Protein AF-A0A3N2BC49-F1 (afdb_monomer)

Organism: NCBI:txid56055

Mean predicted aligned error: 15.43 Å

Structure (mmCIF, N/CA/C/O backbone):
data_AF-A0A3N2BC49-F1
#
_entry.id   AF-A0A3N2BC49-F1
#
loop_
_atom_site.group_PDB
_atom_site.id
_atom_site.type_symbol
_atom_site.label_atom_id
_atom_site.label_alt_id
_atom_site.label_comp_id
_atom_site.label_asym_id
_atom_site.label_entity_id
_atom_site.label_seq_id
_atom_site.pdbx_PDB_ins_code
_atom_site.Cartn_x
_atom_site.Cartn_y
_atom_site.Cartn_z
_atom_site.occupancy
_atom_site.B_iso_or_equiv
_atom_site.auth_seq_id
_atom_site.auth_comp_id
_atom_site.auth_asym_id
_atom_site.auth_atom_id
_atom_site.pdbx_PDB_model_num
ATOM 1 N N . MET A 1 1 ? -17.628 -4.930 59.010 1.00 56.38 1 MET A N 1
ATOM 2 C CA . MET A 1 1 ? -17.457 -5.686 57.758 1.00 56.38 1 MET A CA 1
ATOM 3 C C . MET A 1 1 ? -18.535 -6.753 57.698 1.00 56.38 1 MET A C 1
ATOM 5 O O . MET A 1 1 ? -18.482 -7.716 58.456 1.00 56.38 1 MET A O 1
ATOM 9 N N . ASN A 1 2 ? -19.567 -6.487 56.911 1.00 76.00 2 ASN A N 1
ATOM 10 C CA . ASN A 1 2 ? -20.791 -7.270 56.778 1.00 76.00 2 ASN A CA 1
ATOM 11 C C . ASN A 1 2 ? -20.613 -8.330 55.675 1.00 76.00 2 ASN A C 1
ATOM 13 O O . ASN A 1 2 ? -19.857 -8.115 54.731 1.00 76.00 2 ASN A O 1
ATOM 17 N N . ASP A 1 3 ? -21.304 -9.464 55.755 1.00 75.19 3 ASP A N 1
ATOM 18 C CA . ASP A 1 3 ? -21.131 -10.566 54.793 1.00 75.19 3 ASP A CA 1
ATOM 19 C C . ASP A 1 3 ? -21.511 -10.159 53.364 1.00 75.19 3 ASP A C 1
ATOM 21 O O . ASP A 1 3 ? -20.838 -10.534 52.408 1.00 75.19 3 ASP A O 1
ATOM 25 N N . LYS A 1 4 ? -22.465 -9.230 53.234 1.00 75.94 4 LYS A N 1
ATOM 26 C CA . LYS A 1 4 ? -22.815 -8.596 51.955 1.00 75.94 4 LYS A CA 1
ATOM 27 C C . LYS A 1 4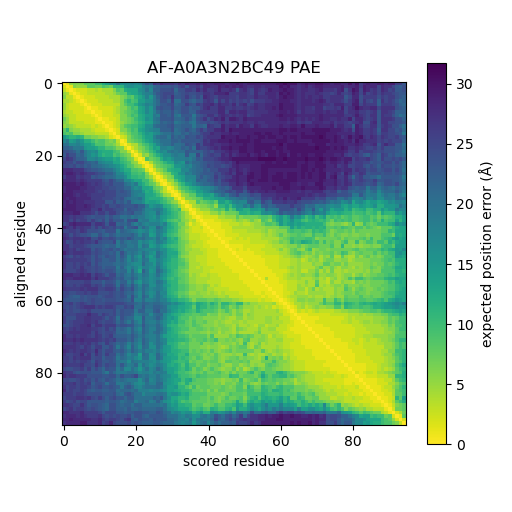 ? -21.644 -7.853 51.299 1.00 75.94 4 LYS A C 1
ATOM 29 O O . LYS A 1 4 ? -21.555 -7.810 50.076 1.00 75.94 4 LYS A O 1
ATOM 34 N N . GLU A 1 5 ? -20.754 -7.258 52.095 1.00 74.19 5 GLU A N 1
ATOM 35 C CA . GLU A 1 5 ? -19.577 -6.544 51.580 1.00 74.19 5 GLU A CA 1
ATOM 36 C C . GLU A 1 5 ? -18.525 -7.526 51.057 1.00 74.19 5 GLU A C 1
ATOM 38 O O . GLU A 1 5 ? -17.893 -7.258 50.038 1.00 74.19 5 GLU A O 1
ATOM 43 N N . ARG A 1 6 ? -18.376 -8.690 51.705 1.00 73.81 6 ARG A N 1
ATOM 44 C CA . ARG A 1 6 ? -17.442 -9.742 51.272 1.00 73.81 6 ARG A CA 1
ATOM 45 C C . ARG A 1 6 ? -17.860 -10.367 49.946 1.00 73.81 6 ARG A C 1
ATOM 47 O O . ARG A 1 6 ? -17.007 -10.642 49.103 1.00 73.81 6 ARG A O 1
ATOM 54 N N . ASP A 1 7 ? -19.160 -10.566 49.754 1.00 76.56 7 ASP A N 1
ATOM 55 C CA . ASP A 1 7 ? -19.696 -11.117 48.510 1.00 76.56 7 ASP A CA 1
ATOM 56 C C . ASP A 1 7 ? -19.546 -10.129 47.347 1.00 76.56 7 ASP A C 1
ATOM 58 O O . ASP A 1 7 ? -19.138 -10.519 46.252 1.00 76.56 7 ASP A O 1
ATOM 62 N N . ALA A 1 8 ? -19.772 -8.834 47.597 1.00 72.50 8 ALA A N 1
ATOM 63 C CA . ALA A 1 8 ? -19.528 -7.780 46.613 1.00 72.50 8 ALA A CA 1
ATOM 64 C C . ALA A 1 8 ? -18.042 -7.670 46.222 1.00 72.50 8 ALA A C 1
ATOM 66 O O . ALA A 1 8 ? -17.719 -7.407 45.061 1.00 72.50 8 ALA A O 1
ATOM 67 N N . ASP A 1 9 ? -17.133 -7.889 47.173 1.00 70.75 9 ASP A N 1
ATOM 68 C CA . ASP A 1 9 ? -15.694 -7.842 46.924 1.00 70.75 9 A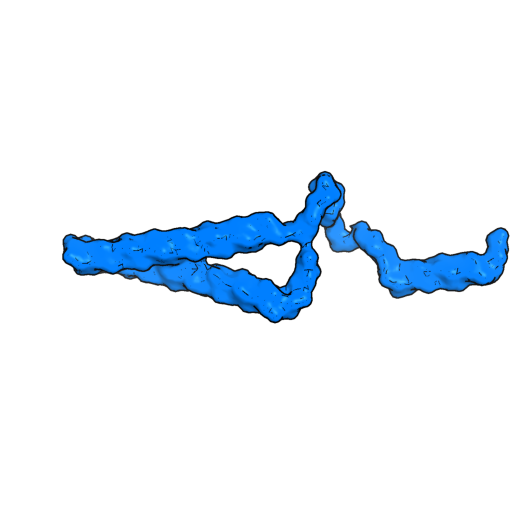SP A CA 1
ATOM 69 C C . ASP A 1 9 ? -15.191 -9.064 46.142 1.00 70.75 9 ASP A C 1
ATOM 71 O O . ASP A 1 9 ? -14.417 -8.932 45.192 1.00 70.75 9 ASP A O 1
ATOM 75 N N . ARG A 1 10 ? -15.724 -10.255 46.446 1.00 73.31 10 ARG A N 1
ATOM 76 C CA . ARG A 1 10 ? -15.485 -11.466 45.646 1.00 73.31 10 ARG A CA 1
ATOM 77 C C . ARG A 1 10 ? -16.006 -11.334 44.225 1.00 73.31 10 ARG A C 1
ATOM 79 O O . ARG A 1 10 ? -15.320 -11.763 43.303 1.00 73.31 10 ARG A O 1
ATOM 86 N N . GLU A 1 11 ? -17.181 -10.740 44.040 1.00 71.81 11 GLU A N 1
ATOM 87 C CA . GLU A 1 11 ? -17.751 -10.498 42.714 1.00 71.81 11 GLU A CA 1
ATOM 88 C C . GLU A 1 11 ? -16.889 -9.509 41.912 1.00 71.81 11 GLU A C 1
ATOM 90 O O . GLU A 1 11 ? -16.651 -9.730 40.725 1.00 71.81 11 GLU A O 1
ATOM 95 N N . ARG A 1 12 ? -16.322 -8.477 42.559 1.00 65.00 12 ARG A N 1
ATOM 96 C CA . ARG A 1 12 ? -15.325 -7.584 41.939 1.00 65.00 12 ARG A CA 1
ATOM 97 C C . ARG A 1 12 ? -14.049 -8.314 41.531 1.00 65.00 12 ARG A C 1
ATOM 99 O O . ARG A 1 12 ? -13.585 -8.121 40.411 1.00 65.00 12 ARG A O 1
ATOM 106 N N . TYR A 1 13 ? -13.518 -9.180 42.392 1.00 63.22 13 TYR A N 1
ATOM 107 C CA . TYR A 1 13 ? -12.361 -10.020 42.066 1.00 63.22 13 TYR A CA 1
ATOM 108 C C . TYR A 1 13 ? -12.651 -10.987 40.908 1.00 63.22 13 TYR A C 1
ATOM 110 O O . TYR A 1 13 ? -11.800 -11.191 40.043 1.00 63.22 13 TYR A O 1
ATOM 118 N N . ARG A 1 14 ? -13.864 -11.554 40.852 1.00 66.75 14 ARG A N 1
ATOM 119 C CA . ARG A 1 14 ? -14.302 -12.468 39.784 1.00 66.75 14 ARG A CA 1
ATOM 120 C C . ARG A 1 14 ? -14.521 -11.772 38.447 1.00 66.75 14 ARG A C 1
ATOM 122 O O . ARG A 1 14 ? -14.309 -12.391 37.409 1.00 66.75 14 ARG A O 1
ATOM 129 N N . ARG A 1 15 ? -14.943 -10.506 38.468 1.00 66.19 15 ARG A N 1
ATOM 130 C CA . ARG A 1 15 ? -15.223 -9.709 37.265 1.00 66.19 15 ARG A CA 1
ATOM 131 C C . ARG A 1 15 ? -13.952 -9.231 36.548 1.00 66.19 15 ARG A C 1
ATOM 133 O O . ARG A 1 15 ? -14.061 -8.656 35.472 1.00 66.19 15 ARG A O 1
ATOM 140 N N . GLY A 1 16 ? -12.776 -9.542 37.100 1.00 57.81 16 GLY A N 1
ATOM 141 C CA . GLY A 1 16 ? -11.489 -9.122 36.569 1.00 57.81 16 GLY A CA 1
ATOM 142 C C . GLY A 1 16 ? -11.278 -7.650 36.882 1.00 57.81 16 GLY A C 1
ATOM 143 O O . GLY A 1 16 ? -11.950 -6.782 36.329 1.00 57.81 16 GLY A O 1
ATOM 144 N N . LEU A 1 17 ? -10.361 -7.369 37.804 1.00 59.81 17 LEU A N 1
ATOM 145 C CA . LEU A 1 17 ? -9.934 -6.005 38.076 1.00 59.81 17 LEU A CA 1
ATOM 146 C C . LEU A 1 17 ? -9.482 -5.394 36.737 1.00 59.81 17 LEU A C 1
ATOM 148 O O . LEU A 1 17 ? -8.608 -5.987 36.091 1.00 59.81 17 LEU A O 1
ATOM 152 N N . PRO A 1 18 ? -10.079 -4.280 36.274 1.00 56.47 18 PRO A N 1
ATOM 153 C CA . PRO A 1 18 ? -9.566 -3.614 35.094 1.00 56.47 18 PRO A CA 1
ATOM 154 C C . PRO A 1 18 ? -8.108 -3.275 35.389 1.00 56.47 18 PRO A C 1
ATOM 156 O O . PRO A 1 18 ? -7.804 -2.774 36.471 1.00 56.47 18 PRO A O 1
ATOM 159 N N . ASP A 1 19 ? -7.236 -3.542 34.422 1.00 55.47 19 ASP A N 1
ATOM 160 C CA . ASP A 1 19 ? -5.901 -2.943 34.355 1.00 55.47 19 ASP A CA 1
ATOM 161 C C . ASP A 1 19 ? -4.737 -3.645 35.083 1.00 55.47 19 ASP A C 1
ATOM 163 O O . ASP A 1 19 ? -3.715 -3.025 35.362 1.00 55.47 19 ASP A O 1
ATOM 167 N N . HIS A 1 20 ? -4.813 -4.955 35.351 1.00 53.62 20 HIS A N 1
ATOM 168 C CA . HIS A 1 20 ? -3.687 -5.658 35.996 1.00 53.62 20 HIS A CA 1
ATOM 169 C C . HIS A 1 20 ? -2.691 -6.361 35.049 1.00 53.62 20 HIS A C 1
ATOM 171 O O . HIS A 1 20 ? -1.759 -6.995 35.535 1.00 53.62 20 HIS A O 1
ATOM 177 N N . HIS A 1 21 ? -2.842 -6.296 33.718 1.00 51.31 21 HIS A N 1
ATOM 178 C CA . HIS A 1 21 ? -2.029 -7.160 32.841 1.00 51.31 21 HIS A CA 1
ATOM 179 C C . HIS A 1 21 ? -1.431 -6.540 31.569 1.00 51.31 21 HIS A C 1
ATOM 181 O O . HIS A 1 21 ? -0.975 -7.284 30.698 1.00 51.31 21 HIS A O 1
ATOM 187 N N . ASP A 1 22 ? -1.334 -5.213 31.479 1.00 56.69 22 ASP A N 1
ATOM 188 C CA . ASP A 1 22 ? -0.534 -4.569 30.434 1.00 56.69 22 ASP A CA 1
ATOM 189 C C . ASP A 1 22 ? 0.419 -3.529 31.051 1.00 56.69 22 ASP A C 1
ATOM 191 O O . ASP A 1 22 ? -0.001 -2.416 31.373 1.00 56.69 22 ASP A O 1
ATOM 195 N N . PRO A 1 23 ? 1.716 -3.854 31.220 1.00 54.22 23 PRO A N 1
ATOM 196 C CA . PRO A 1 23 ? 2.706 -2.934 31.783 1.00 54.22 23 PRO A CA 1
ATOM 197 C C . PRO A 1 23 ? 2.958 -1.688 30.912 1.00 54.22 23 PRO A C 1
ATOM 199 O O . PRO A 1 23 ? 3.776 -0.846 31.278 1.00 54.22 23 PRO A O 1
ATOM 202 N N . THR A 1 24 ? 2.267 -1.541 29.776 1.00 54.81 24 THR A N 1
ATOM 203 C CA . THR A 1 24 ? 2.347 -0.376 28.886 1.00 54.81 24 THR A CA 1
ATOM 204 C C . THR A 1 24 ? 1.025 0.372 28.689 1.00 54.81 24 THR A C 1
ATOM 206 O O . THR A 1 24 ? 1.030 1.428 28.057 1.00 54.81 24 THR A O 1
ATOM 209 N N . ALA A 1 25 ? -0.087 -0.084 29.280 1.00 47.94 25 ALA A N 1
ATOM 210 C CA . ALA A 1 25 ? -1.399 0.557 29.116 1.00 47.94 25 ALA A CA 1
ATOM 211 C C . ALA A 1 25 ? -1.565 1.897 29.871 1.00 47.94 25 ALA A C 1
ATOM 213 O O . ALA A 1 25 ? -2.544 2.606 29.654 1.00 47.94 25 ALA A O 1
ATOM 214 N N . GLY A 1 26 ? -0.602 2.285 30.719 1.00 46.78 26 GLY A N 1
ATOM 215 C CA . GLY A 1 26 ? -0.777 3.365 31.700 1.00 46.78 26 GLY A CA 1
ATOM 216 C C . GLY A 1 26 ? 0.207 4.541 31.663 1.00 46.78 26 GLY A C 1
ATOM 217 O O . GLY A 1 26 ? 0.094 5.420 32.516 1.00 46.78 26 GLY A O 1
ATOM 218 N N . ILE A 1 27 ? 1.161 4.635 30.727 1.00 41.50 27 ILE A N 1
ATOM 219 C CA . ILE A 1 27 ? 2.013 5.842 30.654 1.00 41.50 27 ILE A CA 1
ATOM 220 C C . ILE A 1 27 ? 1.247 6.954 29.918 1.00 41.50 27 ILE A C 1
ATOM 222 O O . ILE A 1 27 ? 1.309 7.079 28.698 1.00 41.50 27 ILE A O 1
ATOM 226 N N . GLY A 1 28 ? 0.513 7.768 30.686 1.00 53.72 28 GLY A N 1
ATOM 227 C CA . GLY A 1 28 ? -0.027 9.060 30.243 1.00 53.72 28 GLY A CA 1
ATOM 228 C C . GLY A 1 28 ? -1.526 9.132 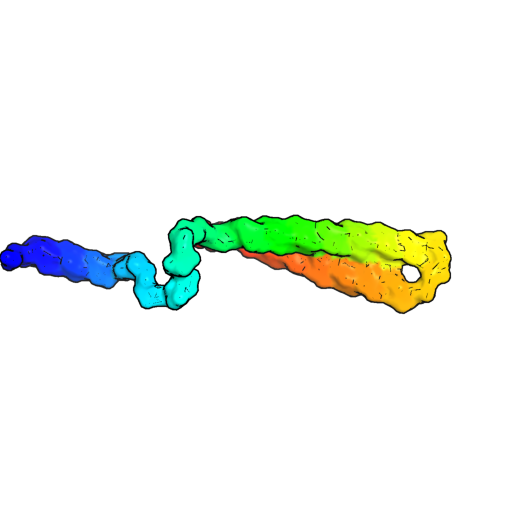29.926 1.00 53.72 28 GLY A C 1
ATOM 229 O O . GLY A 1 28 ? -1.941 10.108 29.307 1.00 53.72 28 GLY A O 1
ATOM 230 N N . GLY A 1 29 ? -2.350 8.149 30.312 1.00 49.19 29 GLY A N 1
ATOM 231 C CA . GLY A 1 29 ? -3.811 8.212 30.098 1.00 49.19 29 GLY A CA 1
ATOM 232 C C . GLY A 1 29 ? -4.228 8.300 28.622 1.00 49.19 29 GLY A C 1
ATOM 233 O O . GLY A 1 29 ? -5.291 8.832 28.300 1.00 49.19 29 GLY A O 1
ATOM 234 N N . ALA A 1 30 ? -3.368 7.834 27.714 1.00 52.72 30 ALA A N 1
ATOM 235 C CA . ALA A 1 30 ? -3.590 7.948 26.285 1.00 52.72 30 ALA A CA 1
ATOM 236 C C . ALA A 1 30 ? -4.728 7.005 25.846 1.00 52.72 30 ALA A C 1
ATOM 238 O O . ALA A 1 30 ? -4.668 5.809 26.140 1.00 52.72 30 ALA A O 1
ATOM 239 N N . PRO A 1 31 ? -5.744 7.506 25.118 1.00 49.44 31 PRO A N 1
ATOM 240 C CA . PRO A 1 31 ? -6.768 6.675 24.499 1.00 49.44 31 PRO A CA 1
ATOM 241 C C . PRO A 1 31 ? -6.124 5.525 23.709 1.00 49.44 31 PRO A C 1
ATOM 243 O O . PRO A 1 31 ? -5.095 5.746 23.057 1.00 49.44 31 PRO A O 1
ATOM 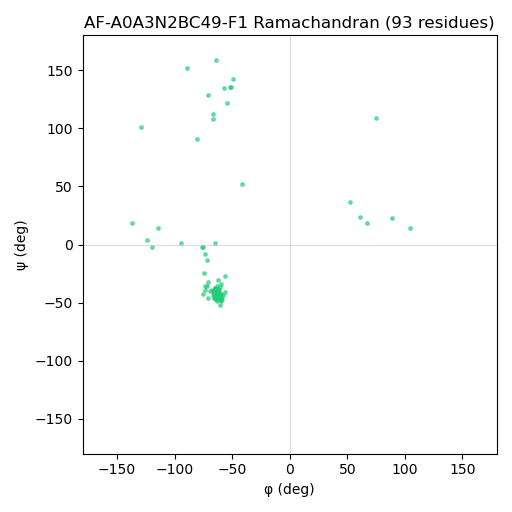246 N N . PRO A 1 32 ? -6.720 4.322 23.723 1.00 49.50 32 PRO A N 1
ATOM 247 C CA . PRO A 1 32 ? -6.148 3.135 23.098 1.00 49.50 32 PRO A CA 1
ATOM 248 C C . PRO A 1 32 ? -5.774 3.431 21.645 1.00 49.50 32 PRO A C 1
ATOM 250 O O . PRO A 1 32 ? -6.533 4.092 20.937 1.00 49.50 32 PRO A O 1
ATOM 253 N N . ALA A 1 33 ? -4.578 2.977 21.251 1.00 55.44 33 ALA A N 1
ATOM 254 C CA . ALA A 1 33 ? -3.737 3.295 20.085 1.00 55.44 33 ALA A CA 1
ATOM 255 C C . ALA A 1 33 ? -4.411 3.470 18.697 1.00 55.44 33 ALA A C 1
ATOM 257 O O . ALA A 1 33 ? -3.981 2.889 17.697 1.00 55.44 33 ALA A O 1
ATOM 258 N N . ARG A 1 34 ? -5.437 4.316 18.575 1.00 54.38 34 ARG A N 1
ATOM 259 C CA . ARG A 1 34 ? -6.118 4.616 17.311 1.00 54.38 34 ARG A CA 1
ATOM 260 C C . ARG A 1 34 ? -5.274 5.539 16.446 1.00 54.38 34 ARG A C 1
ATOM 262 O O . ARG A 1 34 ? -5.123 5.238 15.268 1.00 54.38 34 ARG A O 1
ATOM 269 N N . SER A 1 35 ? -4.644 6.571 17.021 1.00 54.97 35 SER A N 1
ATOM 270 C CA . SER A 1 35 ? -3.813 7.533 16.269 1.00 54.97 35 SER A CA 1
ATOM 271 C C . SER A 1 35 ? -2.623 6.887 15.556 1.00 54.97 35 SER A C 1
ATOM 273 O O . SER A 1 35 ? -2.312 7.257 14.427 1.00 54.97 35 SER A O 1
ATOM 275 N N . ALA A 1 36 ? -1.986 5.880 16.163 1.00 63.22 36 ALA A N 1
ATOM 276 C CA . ALA A 1 36 ? -0.894 5.145 15.524 1.00 63.22 36 ALA A CA 1
ATOM 277 C C . ALA A 1 36 ? -1.396 4.234 14.388 1.00 63.22 36 ALA A C 1
ATOM 279 O O . ALA A 1 36 ? -0.731 4.083 13.361 1.00 63.22 36 ALA A O 1
ATOM 280 N N . LEU A 1 37 ? -2.583 3.642 14.548 1.00 64.00 37 LEU A N 1
ATOM 281 C CA . LEU A 1 37 ? -3.168 2.732 13.567 1.00 64.00 37 LEU A CA 1
ATOM 282 C C . LEU A 1 37 ? -3.634 3.474 12.304 1.00 64.00 37 LEU A C 1
ATOM 284 O O . LEU A 1 37 ? -3.332 3.035 11.193 1.00 64.00 37 LEU A O 1
ATOM 288 N N . THR A 1 38 ? -4.332 4.605 12.454 1.00 66.75 38 THR A N 1
ATOM 289 C C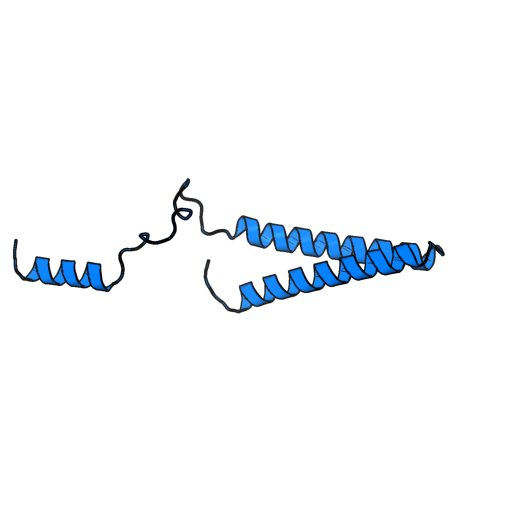A . THR A 1 38 ? -4.724 5.447 11.312 1.00 66.75 38 THR A CA 1
ATOM 290 C C . THR A 1 38 ? -3.512 6.049 10.624 1.00 66.75 38 THR A C 1
ATOM 292 O O . THR A 1 38 ? -3.477 6.048 9.398 1.00 66.75 38 THR A O 1
ATOM 295 N N . LEU A 1 39 ? -2.487 6.484 11.365 1.00 68.25 39 LEU A N 1
ATOM 296 C CA . LEU A 1 39 ? -1.249 6.977 10.761 1.00 68.25 39 LEU A CA 1
ATOM 297 C C . LEU A 1 39 ? -0.563 5.894 9.921 1.00 68.25 39 LEU A C 1
ATOM 299 O O . LEU A 1 39 ? -0.143 6.164 8.799 1.00 68.25 39 LEU A O 1
ATOM 303 N N . ARG A 1 40 ? -0.503 4.653 10.422 1.00 75.62 40 ARG A N 1
ATOM 304 C CA . ARG A 1 40 ? 0.079 3.523 9.684 1.00 75.62 40 ARG A CA 1
ATOM 305 C C . ARG A 1 40 ? -0.709 3.206 8.415 1.00 75.62 40 ARG A C 1
ATOM 307 O O . ARG A 1 40 ? -0.104 2.919 7.389 1.00 75.62 40 ARG A O 1
ATOM 314 N N . LEU A 1 41 ? -2.037 3.307 8.467 1.00 72.62 41 LEU A N 1
ATOM 315 C CA . LEU A 1 41 ? -2.897 3.156 7.294 1.00 72.62 41 LEU A CA 1
ATOM 316 C C . LEU A 1 41 ? -2.661 4.281 6.273 1.00 72.62 41 LEU A C 1
ATOM 318 O O . LEU A 1 41 ? -2.529 4.012 5.084 1.00 72.62 41 LEU A O 1
ATOM 322 N N . ILE A 1 42 ? -2.591 5.534 6.721 1.00 73.94 42 ILE A N 1
ATOM 323 C CA . ILE A 1 42 ? -2.355 6.693 5.849 1.00 73.94 42 ILE A CA 1
ATOM 324 C C . ILE A 1 42 ? -0.978 6.585 5.192 1.00 73.94 42 ILE A C 1
ATOM 326 O O . ILE A 1 42 ? -0.875 6.718 3.976 1.00 73.94 42 ILE A O 1
ATOM 330 N N . LEU A 1 43 ? 0.062 6.271 5.969 1.00 77.94 43 LEU A N 1
ATOM 331 C CA . LEU A 1 43 ? 1.422 6.118 5.462 1.00 77.94 43 LEU A CA 1
ATOM 332 C C . LEU A 1 43 ? 1.535 4.944 4.480 1.00 77.94 43 LEU A C 1
ATOM 334 O O . LEU A 1 43 ? 2.195 5.076 3.452 1.00 77.94 43 LEU A O 1
ATOM 338 N N . ALA A 1 44 ? 0.853 3.825 4.749 1.00 76.62 44 ALA A N 1
ATOM 339 C CA . ALA A 1 44 ? 0.802 2.690 3.830 1.00 76.62 44 ALA A CA 1
ATOM 340 C C . ALA A 1 44 ? 0.102 3.048 2.510 1.00 76.62 44 ALA A C 1
ATOM 342 O O . ALA A 1 44 ? 0.631 2.745 1.445 1.00 76.62 44 ALA A O 1
ATOM 343 N N . ASN A 1 45 ? -1.044 3.736 2.555 1.00 76.81 45 ASN A N 1
ATOM 344 C CA . ASN A 1 45 ? -1.742 4.172 1.342 1.00 76.81 45 ASN A CA 1
ATOM 345 C C . ASN A 1 45 ? -0.931 5.201 0.548 1.00 76.81 45 ASN A C 1
ATOM 347 O O . ASN A 1 45 ? -0.848 5.102 -0.672 1.00 76.81 45 ASN A O 1
ATOM 351 N N . LEU A 1 46 ? -0.294 6.158 1.223 1.00 80.94 46 LEU A N 1
ATOM 352 C CA . LEU A 1 46 ? 0.541 7.159 0.567 1.00 80.94 46 LEU A CA 1
ATOM 353 C C . LEU A 1 46 ? 1.766 6.504 -0.089 1.00 80.94 46 LEU A C 1
ATOM 355 O O . LEU A 1 46 ? 2.050 6.769 -1.255 1.00 80.94 46 LEU A O 1
ATOM 359 N N . GLY A 1 47 ? 2.436 5.585 0.614 1.00 80.69 47 GLY A N 1
ATOM 360 C CA . GLY A 1 47 ? 3.536 4.793 0.062 1.00 80.69 47 GLY A CA 1
ATOM 361 C C . 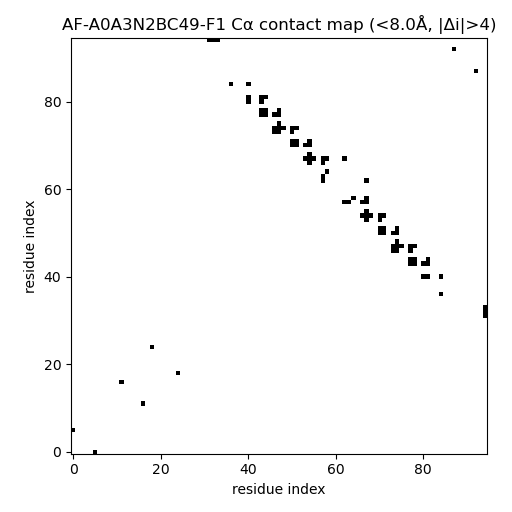GLY A 1 47 ? 3.108 3.916 -1.118 1.00 80.69 47 GLY A C 1
ATOM 362 O O . GLY A 1 47 ? 3.828 3.843 -2.108 1.00 80.69 47 GLY A O 1
ATOM 363 N N . PHE A 1 48 ? 1.916 3.313 -1.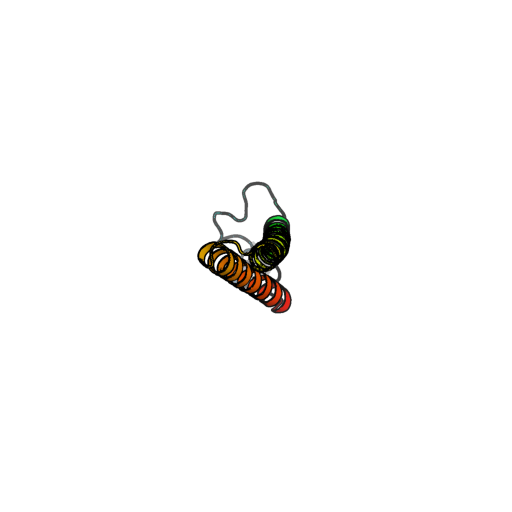057 1.00 81.12 48 PHE A N 1
ATOM 364 C CA . PHE A 1 48 ? 1.340 2.546 -2.164 1.00 81.12 48 PHE A CA 1
ATOM 365 C C . PHE A 1 48 ? 1.129 3.412 -3.408 1.00 81.12 48 PHE A C 1
ATOM 367 O O . PHE A 1 48 ? 1.603 3.064 -4.486 1.00 81.12 48 PHE A O 1
ATOM 374 N N . VAL A 1 49 ? 0.454 4.556 -3.255 1.00 82.44 49 VAL A N 1
ATOM 375 C CA . VAL A 1 49 ? 0.167 5.473 -4.367 1.00 82.44 49 VAL A CA 1
ATOM 376 C C . VAL A 1 49 ? 1.465 5.964 -5.003 1.00 82.44 49 VAL A C 1
ATOM 378 O O . VAL A 1 49 ? 1.605 5.902 -6.223 1.00 82.44 49 VAL A O 1
ATOM 381 N N . LEU A 1 50 ? 2.446 6.380 -4.195 1.00 84.62 50 LEU A N 1
ATOM 382 C CA . LEU A 1 50 ? 3.751 6.801 -4.705 1.00 84.62 50 LEU A CA 1
ATOM 383 C C . LEU A 1 50 ? 4.487 5.667 -5.421 1.00 84.62 50 LEU A C 1
ATOM 385 O O . LEU A 1 50 ? 5.047 5.904 -6.488 1.00 84.62 50 LEU A O 1
ATOM 389 N N . ALA A 1 51 ? 4.463 4.446 -4.882 1.00 85.06 51 ALA A N 1
ATOM 390 C CA . ALA A 1 51 ? 5.105 3.292 -5.506 1.00 85.06 51 ALA A CA 1
ATOM 391 C C . ALA A 1 51 ? 4.475 2.945 -6.861 1.00 85.06 51 ALA A C 1
ATOM 393 O O . ALA A 1 51 ? 5.199 2.690 -7.821 1.00 85.06 51 ALA A O 1
ATOM 394 N N . VAL A 1 52 ? 3.144 3.001 -6.971 1.00 83.62 52 VAL A N 1
ATOM 395 C CA . VAL A 1 52 ? 2.435 2.790 -8.242 1.00 83.62 52 VAL A CA 1
ATOM 396 C C . VAL A 1 52 ? 2.781 3.886 -9.249 1.00 83.62 52 VAL A C 1
ATOM 398 O O . VAL A 1 52 ? 3.125 3.570 -10.384 1.00 83.62 52 VAL A O 1
ATOM 401 N N . ILE A 1 53 ? 2.754 5.161 -8.842 1.00 88.56 53 ILE A N 1
ATOM 402 C CA . ILE A 1 53 ? 3.114 6.288 -9.719 1.00 88.56 53 ILE A CA 1
ATOM 403 C C . ILE A 1 53 ? 4.552 6.134 -10.220 1.00 88.56 53 ILE A C 1
ATOM 405 O O . ILE A 1 53 ? 4.792 6.252 -11.419 1.00 88.56 53 ILE A O 1
ATOM 409 N N . PHE A 1 54 ? 5.499 5.830 -9.329 1.00 83.94 54 PHE A N 1
ATOM 410 C CA . PHE A 1 54 ? 6.895 5.621 -9.708 1.00 83.94 54 PHE A CA 1
ATOM 411 C C . PHE A 1 54 ? 7.080 4.414 -10.625 1.00 83.94 54 PHE A C 1
ATOM 413 O O . PHE A 1 54 ? 7.842 4.509 -11.582 1.00 83.94 54 PHE A O 1
ATOM 420 N N . GLY A 1 55 ? 6.389 3.301 -10.368 1.00 80.38 55 GLY A N 1
ATOM 421 C CA . GLY A 1 55 ? 6.471 2.106 -11.206 1.00 80.38 55 GLY A CA 1
ATOM 422 C C . GLY A 1 55 ? 5.921 2.337 -12.609 1.00 80.38 55 GLY A C 1
ATOM 423 O O . GLY A 1 55 ? 6.583 2.005 -13.591 1.00 80.38 55 GLY A O 1
ATOM 424 N N . VAL A 1 56 ? 4.756 2.984 -12.716 1.00 86.06 56 VAL A N 1
ATOM 425 C CA . VAL A 1 56 ? 4.170 3.373 -14.007 1.00 86.06 56 VAL A CA 1
ATOM 426 C C . VAL A 1 56 ? 5.079 4.369 -14.725 1.00 86.06 56 VAL A C 1
ATOM 428 O O . VAL A 1 56 ? 5.365 4.192 -15.905 1.00 86.06 56 VAL A O 1
ATOM 431 N N . PHE A 1 57 ? 5.593 5.378 -14.020 1.00 87.44 57 PHE A N 1
ATOM 432 C CA . PHE A 1 57 ? 6.514 6.353 -14.598 1.00 87.44 57 PHE A CA 1
ATOM 433 C C . PHE A 1 57 ? 7.783 5.682 -15.135 1.00 87.44 57 PHE A C 1
ATOM 435 O O . PHE A 1 57 ? 8.151 5.909 -16.286 1.00 87.44 57 PHE A O 1
ATOM 442 N N . ALA A 1 58 ? 8.407 4.811 -14.338 1.00 86.00 58 ALA A N 1
ATOM 443 C CA . ALA A 1 58 ? 9.588 4.049 -14.728 1.00 86.00 58 ALA A CA 1
ATOM 444 C C . ALA A 1 58 ? 9.325 3.189 -15.973 1.00 86.00 58 ALA A C 1
ATOM 446 O O . ALA A 1 58 ? 10.136 3.199 -16.896 1.00 86.00 58 ALA A O 1
ATOM 447 N N . TRP A 1 59 ? 8.168 2.523 -16.037 1.00 82.12 59 TRP A N 1
ATOM 448 C CA . TRP A 1 59 ? 7.756 1.741 -17.203 1.00 82.12 59 TRP A CA 1
ATOM 449 C C . TRP A 1 59 ? 7.588 2.606 -18.458 1.00 82.12 59 TRP A C 1
ATOM 451 O O . TRP A 1 59 ? 8.096 2.265 -19.517 1.00 82.12 59 TRP A O 1
ATOM 461 N N . THR A 1 60 ? 6.920 3.759 -18.345 1.00 91.12 60 THR A N 1
ATOM 462 C CA . THR A 1 60 ? 6.678 4.664 -19.490 1.00 91.12 60 THR A CA 1
ATOM 463 C C . THR A 1 60 ? 7.920 5.403 -19.990 1.00 91.12 60 THR A C 1
ATOM 465 O O . THR A 1 60 ? 7.872 6.036 -21.041 1.00 91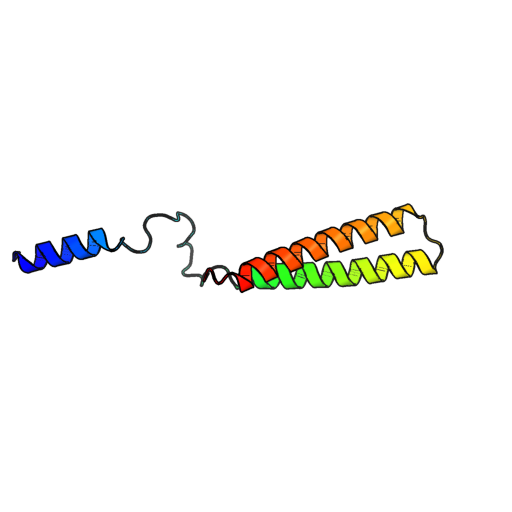.12 60 THR A O 1
ATOM 468 N N . ARG A 1 61 ? 9.008 5.391 -19.218 1.00 89.88 61 ARG A N 1
ATOM 469 C CA . ARG A 1 61 ? 10.249 6.120 -19.508 1.00 89.88 61 ARG A CA 1
ATOM 470 C C . ARG A 1 61 ? 11.431 5.185 -19.774 1.00 89.88 61 ARG A C 1
ATOM 472 O O . ARG A 1 61 ? 12.564 5.654 -19.729 1.00 89.88 61 ARG A O 1
ATOM 479 N N . ASP A 1 62 ? 11.168 3.896 -20.000 1.00 85.69 62 ASP A N 1
ATOM 480 C CA . ASP A 1 62 ? 12.180 2.864 -20.266 1.00 85.69 62 ASP A CA 1
ATOM 481 C C . ASP A 1 62 ? 13.298 2.816 -19.208 1.00 85.69 62 ASP A C 1
ATOM 483 O O . ASP A 1 62 ? 14.471 2.574 -19.503 1.00 85.69 62 ASP A O 1
ATOM 487 N N . PHE A 1 63 ? 12.947 3.054 -17.940 1.00 86.12 63 PHE A N 1
ATOM 488 C CA . PHE A 1 63 ? 13.898 2.862 -16.848 1.00 86.12 63 PHE A CA 1
ATOM 489 C C . PHE A 1 63 ? 14.299 1.385 -16.732 1.00 86.12 63 PHE A C 1
ATOM 491 O O . PHE A 1 63 ? 13.552 0.495 -17.148 1.00 86.12 63 PHE A O 1
ATOM 498 N N . PRO A 1 64 ? 15.453 1.094 -16.099 1.00 88.31 64 PRO A N 1
ATOM 499 C CA . PRO A 1 64 ? 15.881 -0.275 -15.861 1.00 88.31 64 PRO A CA 1
ATOM 500 C C . PRO A 1 64 ? 14.778 -1.108 -15.206 1.00 88.31 64 PRO A C 1
ATOM 502 O O . PRO A 1 64 ? 14.167 -0.687 -14.221 1.00 88.31 64 PRO A O 1
ATOM 505 N N . LEU A 1 65 ? 14.580 -2.327 -15.711 1.00 86.06 65 LEU A N 1
ATOM 506 C CA . LEU A 1 65 ? 13.506 -3.233 -15.290 1.00 86.06 65 LEU A CA 1
ATOM 507 C C . LEU A 1 65 ? 13.531 -3.516 -13.773 1.00 86.06 65 LEU A C 1
ATOM 509 O O . LEU A 1 65 ? 12.490 -3.703 -13.148 1.00 86.06 65 LEU A O 1
ATOM 513 N N . VAL A 1 66 ? 14.713 -3.434 -13.151 1.00 85.69 66 VAL A N 1
ATOM 514 C CA . VAL A 1 66 ? 14.903 -3.507 -11.692 1.00 85.69 66 VAL A CA 1
ATOM 515 C C . VAL A 1 66 ? 14.082 -2.446 -10.944 1.00 85.69 66 VAL A C 1
ATOM 517 O O . VAL A 1 66 ? 13.477 -2.760 -9.924 1.00 85.69 66 VAL A O 1
ATOM 520 N N . VAL A 1 67 ? 14.001 -1.211 -11.447 1.00 82.38 67 VAL A N 1
ATOM 521 C CA . VAL A 1 67 ? 13.241 -0.114 -10.815 1.00 82.38 67 VAL A CA 1
ATOM 522 C C . VAL A 1 67 ? 11.738 -0.403 -10.846 1.00 82.38 67 VAL A C 1
ATOM 524 O O . VAL A 1 67 ? 11.033 -0.184 -9.857 1.00 82.38 67 VAL A O 1
ATOM 527 N N . VAL A 1 68 ? 11.247 -0.960 -11.956 1.00 80.88 68 VAL A N 1
ATOM 528 C CA . VAL A 1 68 ? 9.847 -1.385 -12.104 1.00 80.88 68 VAL A CA 1
ATOM 529 C C . VAL A 1 68 ? 9.527 -2.529 -11.138 1.00 80.88 68 VAL A C 1
ATOM 531 O O . VAL A 1 68 ? 8.511 -2.493 -10.448 1.00 80.88 68 VAL A O 1
ATOM 534 N N . ILE A 1 69 ? 10.413 -3.523 -11.022 1.00 84.19 69 ILE A N 1
ATOM 535 C CA . ILE A 1 69 ? 10.218 -4.638 -10.085 1.00 84.19 69 ILE A CA 1
ATOM 536 C C . ILE A 1 69 ? 10.201 -4.135 -8.638 1.00 84.19 69 ILE A C 1
ATOM 538 O O . ILE A 1 69 ? 9.290 -4.474 -7.886 1.00 84.19 69 ILE A O 1
ATOM 542 N N . VAL A 1 70 ? 11.178 -3.317 -8.237 1.00 85.62 70 VAL A N 1
ATOM 543 C CA . VAL A 1 70 ? 11.284 -2.811 -6.858 1.00 85.62 70 VAL A CA 1
ATOM 544 C C . VAL A 1 70 ? 10.059 -1.979 -6.482 1.00 85.62 70 VAL A C 1
ATOM 546 O O . VAL A 1 70 ? 9.484 -2.185 -5.413 1.00 85.62 70 VAL A O 1
ATOM 549 N N . SER A 1 71 ? 9.612 -1.085 -7.366 1.00 82.88 71 SER A N 1
ATOM 550 C CA . SER A 1 71 ? 8.384 -0.310 -7.142 1.00 82.88 71 SER A CA 1
ATOM 551 C C . SER A 1 71 ? 7.144 -1.208 -7.043 1.00 82.88 71 SER A C 1
ATOM 553 O O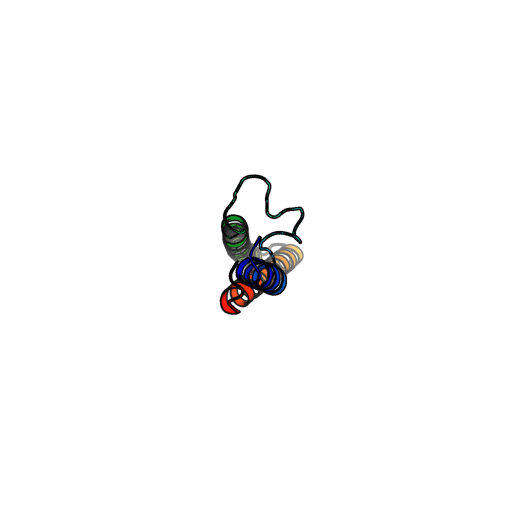 . SER A 1 71 ? 6.328 -1.009 -6.143 1.00 82.88 71 SER A O 1
ATOM 555 N N . GLY A 1 72 ? 7.046 -2.255 -7.869 1.00 82.25 72 GLY A N 1
ATOM 556 C CA . GLY A 1 72 ? 5.998 -3.274 -7.769 1.00 82.25 72 GLY A CA 1
ATOM 557 C C . GLY A 1 72 ? 6.004 -4.031 -6.434 1.00 82.25 72 GLY A C 1
ATOM 558 O O . GLY A 1 72 ? 4.952 -4.214 -5.823 1.00 82.25 72 GLY A O 1
ATOM 559 N N . VAL A 1 73 ? 7.180 -4.419 -5.930 1.00 86.69 73 VAL A N 1
ATOM 560 C CA . VAL A 1 73 ? 7.323 -5.088 -4.624 1.00 86.69 73 VAL A CA 1
ATOM 561 C C . VAL A 1 73 ? 6.900 -4.162 -3.482 1.00 86.69 73 VAL A C 1
ATOM 563 O O . VAL A 1 73 ? 6.153 -4.581 -2.597 1.00 86.69 73 VAL A O 1
ATOM 566 N N . ILE A 1 74 ? 7.319 -2.893 -3.510 1.00 83.75 74 ILE A N 1
ATOM 567 C CA . ILE A 1 74 ? 6.911 -1.895 -2.509 1.00 83.75 74 ILE A CA 1
ATOM 568 C C . ILE A 1 74 ? 5.392 -1.697 -2.545 1.00 83.75 74 ILE A C 1
ATOM 570 O O . ILE A 1 74 ? 4.750 -1.701 -1.492 1.00 83.75 74 ILE A O 1
ATOM 574 N N . ALA A 1 75 ? 4.804 -1.587 -3.739 1.00 81.19 75 ALA A N 1
ATOM 575 C CA . ALA A 1 75 ? 3.359 -1.490 -3.904 1.00 81.19 75 ALA A CA 1
ATOM 576 C C . ALA A 1 75 ? 2.645 -2.726 -3.325 1.00 81.19 75 ALA A C 1
ATOM 578 O O . ALA A 1 75 ? 1.675 -2.590 -2.581 1.00 81.19 75 ALA A O 1
ATOM 579 N N . LEU A 1 76 ? 3.153 -3.936 -3.570 1.00 81.06 76 LEU A N 1
ATOM 580 C CA . LEU A 1 76 ? 2.571 -5.161 -3.020 1.00 81.06 76 LEU A CA 1
ATOM 581 C C . LEU A 1 76 ? 2.612 -5.185 -1.482 1.00 81.06 76 LEU A C 1
ATOM 583 O O . LEU A 1 76 ? 1.598 -5.461 -0.839 1.00 81.06 76 LEU A O 1
ATOM 587 N N . ILE A 1 77 ? 3.756 -4.851 -0.877 1.00 81.75 77 ILE A N 1
ATOM 588 C CA . ILE A 1 77 ? 3.911 -4.788 0.587 1.00 81.75 77 ILE A CA 1
ATOM 589 C C . ILE A 1 77 ? 2.960 -3.750 1.191 1.00 81.75 77 ILE A C 1
ATOM 591 O O . ILE A 1 77 ? 2.337 -3.997 2.231 1.00 81.75 77 ILE A O 1
ATOM 595 N N . ALA A 1 78 ? 2.838 -2.586 0.554 1.00 79.88 78 ALA A N 1
ATOM 596 C CA . ALA A 1 78 ? 1.947 -1.529 1.008 1.00 79.88 78 ALA A CA 1
ATOM 597 C C . ALA A 1 78 ? 0.469 -1.950 0.904 1.00 79.88 78 ALA A C 1
ATOM 599 O O . ALA A 1 78 ? -0.286 -1.749 1.856 1.00 79.88 78 ALA A O 1
ATOM 600 N N . ALA A 1 79 ? 0.075 -2.633 -0.177 1.00 78.38 79 ALA A N 1
ATOM 601 C CA . ALA A 1 79 ? -1.270 -3.183 -0.339 1.00 78.38 79 ALA A CA 1
ATOM 602 C C . ALA A 1 79 ? -1.610 -4.220 0.744 1.00 78.38 79 ALA A C 1
ATOM 604 O O . ALA A 1 79 ? -2.682 -4.153 1.350 1.00 78.38 79 ALA A O 1
ATOM 605 N N . ILE A 1 80 ? -0.683 -5.137 1.047 1.00 79.44 80 ILE A N 1
ATOM 606 C CA . ILE A 1 80 ? -0.854 -6.130 2.119 1.00 79.44 80 ILE A CA 1
ATOM 607 C C . ILE A 1 80 ? -1.026 -5.430 3.473 1.00 79.44 80 ILE A C 1
ATOM 609 O O . ILE A 1 80 ? -1.942 -5.772 4.221 1.00 79.44 80 ILE A O 1
ATOM 613 N N . ASN A 1 81 ? -0.203 -4.422 3.783 1.00 78.50 81 ASN A N 1
ATOM 614 C CA . ASN A 1 81 ? -0.337 -3.649 5.022 1.00 78.50 81 ASN A CA 1
ATOM 615 C C . ASN A 1 81 ? -1.706 -2.963 5.119 1.00 78.50 81 ASN A C 1
ATOM 617 O O . ASN A 1 81 ? -2.386 -3.104 6.139 1.00 78.50 81 ASN A O 1
ATOM 621 N N . SER A 1 82 ? -2.149 -2.281 4.060 1.00 74.31 82 SER A N 1
ATOM 622 C CA . SER A 1 82 ? -3.472 -1.647 4.020 1.00 74.31 82 SER A CA 1
ATOM 623 C C . SER A 1 82 ? -4.603 -2.664 4.211 1.00 74.31 82 SER A C 1
ATOM 625 O O . SER A 1 82 ? -5.530 -2.416 4.988 1.00 74.31 82 SER A O 1
ATOM 627 N N . ALA A 1 83 ? -4.515 -3.834 3.572 1.00 76.31 83 ALA A N 1
ATOM 628 C CA . ALA A 1 83 ? -5.504 -4.903 3.694 1.00 76.31 83 ALA A CA 1
ATOM 629 C C . ALA A 1 83 ? -5.545 -5.504 5.108 1.00 76.31 83 ALA A C 1
ATOM 631 O O . ALA A 1 83 ? -6.627 -5.671 5.667 1.00 76.31 83 ALA A O 1
ATOM 632 N N . VAL A 1 84 ? -4.390 -5.785 5.721 1.00 75.75 84 VAL A N 1
ATOM 633 C CA . VAL A 1 84 ? -4.298 -6.321 7.090 1.00 75.75 84 VAL A CA 1
ATOM 634 C C . VAL A 1 84 ? -4.871 -5.334 8.101 1.00 75.75 84 VAL A C 1
ATOM 636 O O . VAL A 1 84 ? -5.659 -5.733 8.960 1.00 75.75 84 VAL A O 1
ATOM 639 N N . VAL A 1 85 ? -4.533 -4.046 7.989 1.00 71.00 85 VAL A N 1
ATOM 640 C CA . VAL A 1 85 ? -5.047 -3.014 8.902 1.00 71.00 85 VAL A CA 1
ATOM 641 C C . VAL A 1 85 ? -6.554 -2.833 8.722 1.00 71.00 85 VAL A C 1
ATOM 643 O O . VAL A 1 85 ? -7.287 -2.804 9.711 1.00 71.00 85 VAL A O 1
ATOM 646 N N . THR A 1 86 ? -7.040 -2.789 7.479 1.00 74.00 86 THR A N 1
ATOM 647 C CA . THR A 1 86 ? -8.481 -2.696 7.196 1.00 74.00 86 THR A CA 1
ATOM 648 C C . THR A 1 86 ? -9.220 -3.924 7.726 1.00 74.00 86 THR A C 1
ATOM 650 O O . THR A 1 86 ? -10.233 -3.789 8.406 1.00 74.00 86 THR A O 1
ATOM 653 N N . ARG A 1 87 ? -8.675 -5.128 7.518 1.00 73.56 87 ARG A N 1
ATOM 654 C CA . ARG A 1 87 ? -9.231 -6.389 8.029 1.00 73.56 87 ARG A CA 1
ATOM 655 C C . ARG A 1 87 ? -9.244 -6.439 9.556 1.00 73.56 87 ARG A C 1
ATOM 657 O O . ARG A 1 87 ? -10.214 -6.928 10.129 1.00 73.56 87 ARG A O 1
ATOM 664 N N . ARG A 1 88 ? -8.208 -5.913 10.217 1.00 69.00 88 ARG A N 1
ATOM 665 C CA . ARG A 1 88 ? -8.146 -5.789 11.682 1.00 69.00 88 ARG A CA 1
ATOM 666 C C . ARG A 1 88 ? -9.201 -4.808 12.199 1.00 69.00 88 ARG A C 1
ATOM 668 O O . ARG A 1 88 ? -9.891 -5.132 13.155 1.00 69.00 88 ARG A O 1
ATOM 675 N N . LYS A 1 89 ? -9.403 -3.673 11.518 1.00 65.19 89 LYS A N 1
ATOM 676 C CA . LYS A 1 89 ? -10.462 -2.700 11.843 1.00 65.19 89 LYS A CA 1
ATOM 677 C C . LYS A 1 89 ? -11.871 -3.271 11.639 1.00 65.19 89 LYS A C 1
ATOM 679 O O . LYS A 1 89 ? -12.763 -2.979 12.424 1.00 65.19 89 LYS A O 1
ATOM 684 N N . LEU A 1 90 ? -12.068 -4.090 10.605 1.00 65.00 90 LEU A N 1
ATOM 685 C CA . LEU A 1 90 ? -13.352 -4.733 10.296 1.00 65.00 90 LEU A CA 1
ATOM 686 C C . LEU A 1 90 ? -13.696 -5.891 11.242 1.00 65.00 90 LEU A C 1
ATOM 688 O O . LEU A 1 90 ? -14.871 -6.193 11.416 1.00 65.00 90 LEU A O 1
ATOM 692 N N . ARG A 1 91 ? -12.700 -6.533 11.865 1.00 69.31 91 ARG A N 1
ATOM 693 C CA . ARG A 1 91 ? -12.914 -7.631 12.824 1.00 69.31 91 ARG A CA 1
ATOM 694 C C . ARG A 1 91 ? -13.397 -7.186 14.203 1.00 69.31 91 ARG A C 1
ATOM 696 O O . ARG A 1 91 ? -13.686 -8.046 15.024 1.00 69.31 91 ARG A O 1
ATOM 703 N N . GLY A 1 92 ? -13.538 -5.882 14.435 1.00 56.50 92 GLY A N 1
ATOM 704 C CA . GLY A 1 92 ? -14.295 -5.374 15.573 1.00 56.50 92 GLY A CA 1
ATOM 705 C C . GLY A 1 92 ? -13.687 -5.662 16.941 1.00 56.50 92 GLY A C 1
ATOM 706 O O . GLY A 1 92 ? -14.412 -5.536 17.917 1.00 56.50 92 GLY A O 1
ATOM 707 N N . GLU A 1 93 ? -12.396 -5.997 17.040 1.00 44.84 93 GLU A N 1
ATOM 708 C CA . GLU A 1 93 ? -11.696 -5.863 18.318 1.00 44.84 93 GLU A CA 1
ATOM 709 C C . GLU A 1 93 ? -11.630 -4.363 18.626 1.00 44.84 93 GLU A C 1
ATOM 711 O O . GLU A 1 93 ? -10.939 -3.622 17.910 1.00 44.84 93 GLU A O 1
ATOM 716 N N . PRO A 1 94 ? -12.408 -3.880 19.611 1.00 50.38 94 PRO A N 1
ATOM 717 C CA . PRO A 1 94 ? -12.303 -2.506 20.035 1.00 50.38 94 PRO A CA 1
ATOM 718 C C . PRO A 1 94 ? -10.926 -2.377 20.679 1.00 50.38 94 PRO A C 1
ATOM 720 O O . PRO A 1 94 ? -10.654 -2.988 21.709 1.00 50.38 94 PRO A O 1
ATOM 723 N N . GLY A 1 95 ? -10.052 -1.615 20.021 1.00 52.28 95 GLY A N 1
ATOM 724 C CA . GLY A 1 95 ? -9.090 -0.814 20.762 1.00 52.28 95 GLY A CA 1
ATOM 725 C C . GLY A 1 95 ? -9.865 0.114 21.672 1.00 52.28 95 GLY A C 1
ATOM 726 O O . GLY A 1 95 ? -10.784 0.802 21.142 1.00 52.28 95 GLY A O 1
#

pLDDT: mean 71.17, std 12.88, range [41.5, 91.12]

Sequence (95 aa):
MNDKERDADRERYRRGLPDHHDPTAGIGGAPPARSALTLRLILANLGFVLAVIFGVFAWTRDFPLVVVIVSGVIALIAAINSAVVTRRKLRGEPG

Solvent-accessible surface area (backbone atoms only — not comparable to full-atom values): 5497 Å² total; per-residue (Å²): 139,55,72,71,56,55,53,54,49,50,50,47,62,71,69,52,67,85,83,82,84,54,100,73,71,66,85,76,79,62,76,62,72,51,72,63,51,54,49,51,42,51,52,24,50,52,51,21,54,50,21,47,52,50,19,53,51,30,61,79,65,72,47,63,68,65,59,33,50,52,22,48,51,50,23,51,54,22,50,51,50,38,51,52,53,50,51,51,65,71,65,62,71,80,107

Nearest PDB structures (foldseek):
  8ivz-assembly1_A  TM=7.359E-01  e=8.045E+00  Mus musculus
  5l8b-assembly1_J  TM=5.431E-01  e=6.669E+00  Rhodospirillum rubrum
  5l8b-assembly2_Q  TM=5.418E-01  e=8.045E+00  Rhodospirillum rubrum

Secondary structure (DSSP, 8-state):
--HHHHHHHHHHHHT--TTSS-TTTTSS-PPSSHHHHHHHHHHHHHHHHHHHHHHHHHHHTT--HHHHHHHHHHHHHHHHHHHHHHHHHHTT---

Foldseek 3Di:
DDVVVVVVVVVCVVVPPPDPPDPPPDDPPDDPPPVVLVVQLVVLVVQLVVLVVQLVVCVVVVHPVVSNVVSVVSNVVSVVSNVVSVVVVVVPPDD

Radius of gyration: 23.97 Å; Cα contacts (8 Å, |Δi|>4): 49; chains: 1; bounding box: 39×22×78 Å